Protein AF-A0A0Q4X980-F1 (afdb_monomer_lite)

Structure (mmCIF, N/CA/C/O backbone):
data_AF-A0A0Q4X980-F1
#
_entry.id   AF-A0A0Q4X980-F1
#
loop_
_atom_site.group_PDB
_atom_site.id
_atom_site.type_symbol
_atom_site.label_atom_id
_atom_site.label_alt_id
_atom_site.label_comp_id
_atom_site.label_asym_id
_atom_site.label_entity_id
_atom_site.label_seq_id
_atom_site.pdbx_PDB_ins_code
_atom_site.Cartn_x
_atom_site.Cartn_y
_atom_site.Cartn_z
_atom_site.occupancy
_atom_site.B_iso_or_equiv
_atom_site.auth_seq_id
_atom_site.auth_comp_id
_atom_site.auth_asym_id
_atom_site.auth_atom_id
_atom_site.pdbx_PDB_model_num
ATOM 1 N N . MET A 1 1 ? 38.613 -1.485 -14.475 1.00 44.12 1 MET A N 1
ATOM 2 C CA . MET A 1 1 ? 37.266 -1.850 -14.958 1.00 44.12 1 MET A CA 1
ATOM 3 C C . MET A 1 1 ? 36.401 -0.629 -14.709 1.00 44.12 1 MET A C 1
ATOM 5 O O . MET A 1 1 ? 36.601 -0.018 -13.671 1.00 44.12 1 MET A O 1
ATOM 9 N N . SER A 1 2 ? 35.593 -0.175 -15.670 1.00 60.06 2 SER A N 1
ATOM 10 C CA . SER A 1 2 ? 34.715 0.977 -15.414 1.00 60.06 2 SER A CA 1
ATOM 11 C C . SER A 1 2 ? 33.626 0.511 -14.445 1.00 60.06 2 SER A C 1
ATOM 13 O O . SER A 1 2 ? 32.898 -0.432 -14.749 1.00 60.06 2 SER A O 1
ATOM 15 N N . ASP A 1 3 ? 33.578 1.140 -13.271 1.00 73.31 3 ASP A N 1
ATOM 16 C CA . ASP A 1 3 ? 32.565 0.929 -12.227 1.00 73.31 3 ASP A CA 1
ATOM 17 C C . ASP A 1 3 ? 31.222 1.600 -12.586 1.00 73.31 3 ASP A C 1
ATOM 19 O O . ASP A 1 3 ? 30.376 1.839 -11.722 1.00 73.31 3 ASP A O 1
ATOM 23 N N . ASP A 1 4 ? 31.007 1.930 -13.863 1.00 85.25 4 ASP A N 1
ATOM 24 C CA . ASP A 1 4 ? 29.808 2.630 -14.293 1.00 85.25 4 ASP A CA 1
ATOM 25 C C . ASP A 1 4 ? 28.603 1.693 -14.367 1.00 85.25 4 ASP A C 1
ATOM 27 O O . ASP A 1 4 ? 28.628 0.580 -14.901 1.00 85.25 4 ASP A O 1
ATOM 31 N N . VAL A 1 5 ? 27.485 2.191 -13.850 1.00 88.19 5 VAL A N 1
ATOM 32 C CA . VAL A 1 5 ? 26.193 1.521 -13.942 1.00 88.19 5 VAL A CA 1
ATOM 33 C C . VAL A 1 5 ? 25.713 1.575 -15.392 1.00 88.19 5 VAL A C 1
ATOM 35 O O . VAL A 1 5 ? 25.508 2.657 -15.943 1.00 88.19 5 VAL A O 1
ATOM 38 N N . SER A 1 6 ? 25.467 0.409 -16.000 1.00 94.12 6 SER A N 1
ATOM 39 C CA . SER A 1 6 ? 24.919 0.346 -17.359 1.00 94.12 6 SER A CA 1
ATOM 40 C C . SER A 1 6 ? 23.566 1.073 -17.464 1.00 94.12 6 SER A C 1
ATOM 42 O O . SER A 1 6 ? 22.809 1.099 -16.487 1.00 94.12 6 SER A O 1
ATOM 44 N N . PRO A 1 7 ? 23.206 1.632 -18.636 1.00 91.44 7 PRO A N 1
ATOM 45 C CA . PRO A 1 7 ? 21.939 2.346 -18.814 1.00 91.44 7 PRO A CA 1
ATOM 46 C C . PRO A 1 7 ? 20.706 1.548 -18.361 1.00 91.44 7 PRO A C 1
ATOM 48 O O . PRO A 1 7 ? 19.890 2.067 -17.596 1.00 91.44 7 PRO A O 1
ATOM 51 N N . ASP A 1 8 ? 20.620 0.269 -18.732 1.00 89.75 8 ASP A N 1
ATOM 52 C CA . ASP A 1 8 ? 19.512 -0.615 -18.344 1.00 89.75 8 ASP A CA 1
ATOM 53 C C . ASP A 1 8 ? 19.450 -0.817 -16.825 1.00 89.75 8 ASP A C 1
ATOM 55 O O . ASP A 1 8 ? 18.384 -0.753 -16.204 1.00 89.75 8 ASP A O 1
ATOM 59 N N . ARG A 1 9 ? 20.613 -0.982 -16.180 1.00 95.31 9 ARG A N 1
ATOM 60 C CA . ARG A 1 9 ? 20.685 -1.125 -14.723 1.00 95.31 9 ARG A CA 1
ATOM 61 C C . ARG A 1 9 ? 20.338 0.181 -14.014 1.00 95.31 9 ARG A C 1
ATOM 63 O O . ARG A 1 9 ? 19.698 0.147 -12.962 1.00 95.31 9 ARG A O 1
ATOM 70 N N . ALA A 1 10 ? 20.684 1.325 -14.600 1.00 95.69 10 ALA A N 1
ATOM 71 C CA . ALA A 1 10 ? 20.342 2.637 -14.070 1.00 95.69 10 ALA A CA 1
ATOM 72 C C . ALA A 1 10 ? 18.824 2.884 -14.083 1.00 95.69 10 ALA A C 1
ATOM 74 O O . ALA A 1 10 ? 18.305 3.479 -13.138 1.00 95.69 10 ALA A O 1
ATOM 75 N N . VAL A 1 11 ? 18.091 2.404 -15.097 1.00 96.50 11 VAL A N 1
ATOM 76 C CA . VAL A 1 11 ? 16.616 2.467 -15.112 1.00 96.50 11 VAL A CA 1
ATOM 77 C C . VAL A 1 11 ? 16.035 1.705 -13.922 1.00 96.50 11 VAL A C 1
ATOM 79 O O . VAL A 1 11 ? 15.253 2.272 -13.156 1.00 96.50 11 VAL A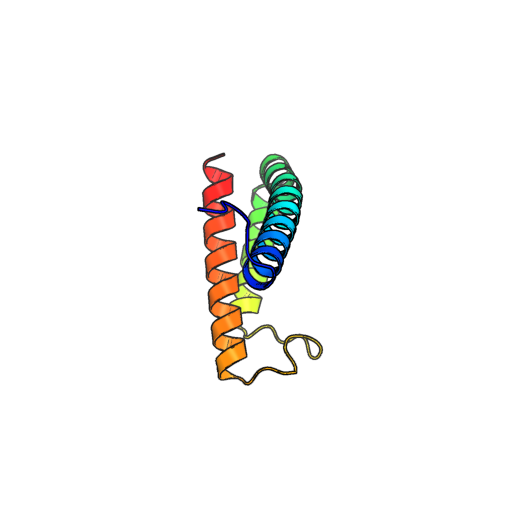 O 1
ATOM 82 N N . MET A 1 12 ? 16.482 0.466 -13.705 1.00 96.50 12 MET A N 1
ATOM 83 C CA . MET A 1 12 ? 16.000 -0.357 -12.592 1.00 96.50 12 MET A CA 1
ATOM 84 C C . MET A 1 12 ? 16.359 0.227 -11.224 1.00 96.50 12 MET A C 1
ATOM 86 O O . MET A 1 12 ? 15.533 0.214 -10.314 1.00 96.50 12 MET A O 1
ATOM 90 N N . ILE A 1 13 ? 17.566 0.775 -11.066 1.00 96.81 13 ILE A N 1
ATOM 91 C CA . ILE A 1 13 ? 17.980 1.435 -9.819 1.00 96.81 13 ILE A CA 1
ATOM 92 C C . ILE A 1 13 ? 17.114 2.663 -9.545 1.00 96.81 13 ILE A C 1
ATOM 94 O O . ILE A 1 13 ? 16.640 2.837 -8.426 1.00 96.81 13 ILE A O 1
ATOM 98 N N . ARG A 1 14 ? 16.849 3.494 -10.557 1.00 97.31 14 ARG A N 1
ATOM 99 C CA . ARG A 1 14 ? 15.987 4.672 -10.395 1.00 97.31 14 ARG A CA 1
ATOM 100 C C . ARG A 1 14 ? 14.550 4.285 -10.060 1.00 97.31 14 ARG A C 1
ATOM 102 O O . ARG A 1 14 ? 13.922 4.973 -9.263 1.00 97.31 14 ARG A O 1
ATOM 109 N N . LEU A 1 15 ? 14.026 3.205 -10.642 1.00 97.38 15 LEU A N 1
ATOM 110 C CA . LEU A 1 15 ? 12.706 2.687 -10.281 1.00 97.38 15 LEU A CA 1
ATOM 111 C C . LEU A 1 15 ? 12.675 2.238 -8.815 1.00 97.38 15 LEU A C 1
ATOM 113 O O . LEU A 1 15 ? 11.809 2.686 -8.071 1.00 97.38 15 LEU A O 1
ATOM 117 N N . ARG A 1 16 ? 13.661 1.448 -8.375 1.00 97.38 16 ARG A N 1
ATOM 118 C CA . ARG A 1 16 ? 13.788 1.028 -6.968 1.00 97.38 16 ARG A CA 1
ATOM 119 C C . ARG A 1 16 ? 13.906 2.211 -6.015 1.00 97.38 16 ARG A C 1
ATOM 121 O O . ARG A 1 16 ? 13.248 2.221 -4.987 1.00 97.38 16 ARG A O 1
ATOM 128 N N . ALA A 1 17 ? 14.694 3.223 -6.369 1.00 97.88 17 ALA A N 1
ATOM 129 C CA . ALA A 1 17 ? 14.827 4.428 -5.557 1.00 97.88 17 ALA A CA 1
ATOM 130 C C . ALA A 1 17 ? 13.487 5.166 -5.411 1.00 97.88 17 ALA A C 1
ATOM 132 O O . ALA A 1 17 ? 13.149 5.614 -4.321 1.00 97.88 17 ALA A O 1
ATOM 133 N N . ARG A 1 18 ? 12.696 5.259 -6.488 1.00 98.38 18 ARG A N 1
ATOM 134 C CA . ARG A 1 18 ? 11.357 5.868 -6.439 1.00 98.38 18 ARG A CA 1
ATOM 135 C C . ARG A 1 18 ? 10.391 5.058 -5.578 1.00 98.38 18 ARG A C 1
ATOM 137 O O . ARG A 1 18 ? 9.671 5.661 -4.792 1.00 98.38 18 ARG A O 1
ATOM 144 N N . LEU A 1 19 ? 10.407 3.730 -5.699 1.00 96.38 19 LEU A N 1
ATOM 145 C CA . LEU A 1 19 ? 9.606 2.843 -4.850 1.00 96.38 19 LEU A CA 1
ATOM 146 C C . LEU A 1 19 ? 9.976 3.024 -3.377 1.00 96.38 19 LEU A C 1
ATOM 148 O O . LEU A 1 19 ? 9.105 3.346 -2.581 1.00 96.38 19 LEU A O 1
ATOM 152 N N . ALA A 1 20 ? 11.269 2.982 -3.047 1.00 96.50 20 ALA A N 1
ATOM 153 C CA . ALA A 1 20 ? 11.746 3.178 -1.682 1.00 96.50 20 ALA A CA 1
ATOM 154 C C . ALA A 1 20 ? 11.324 4.538 -1.095 1.00 96.50 20 ALA A C 1
ATOM 156 O O . ALA A 1 20 ? 10.970 4.625 0.077 1.00 96.50 20 ALA A O 1
ATOM 157 N N . VAL A 1 21 ? 11.330 5.614 -1.891 1.00 97.88 21 VAL A N 1
ATOM 158 C CA . VAL A 1 21 ? 10.847 6.930 -1.435 1.00 97.88 21 VAL A CA 1
ATOM 159 C C . VAL A 1 21 ? 9.354 6.891 -1.107 1.00 97.88 21 VAL A C 1
ATOM 161 O O . VAL A 1 21 ? 8.951 7.387 -0.055 1.00 97.88 21 VAL A O 1
ATOM 164 N N . VAL A 1 22 ? 8.538 6.302 -1.984 1.00 97.12 22 VAL A N 1
ATOM 165 C CA . VAL A 1 22 ? 7.088 6.182 -1.766 1.00 97.12 22 VAL A CA 1
ATOM 166 C C . VAL A 1 22 ? 6.793 5.303 -0.552 1.00 97.12 22 VAL A C 1
ATOM 168 O O . VAL A 1 22 ? 5.996 5.699 0.293 1.00 97.12 22 VAL A O 1
ATOM 171 N N . GLU A 1 23 ? 7.481 4.169 -0.417 1.00 95.12 23 GLU A N 1
ATOM 172 C CA . GLU A 1 23 ? 7.373 3.267 0.733 1.00 95.12 23 GLU A CA 1
ATOM 173 C C . GLU A 1 23 ? 7.697 3.988 2.044 1.00 95.12 23 GLU A C 1
ATOM 175 O O . GLU A 1 23 ? 6.929 3.908 2.998 1.00 95.12 23 GLU A O 1
ATOM 180 N N . ARG A 1 24 ? 8.789 4.764 2.096 1.00 95.19 24 ARG A N 1
ATOM 181 C CA . ARG A 1 24 ? 9.166 5.512 3.307 1.00 95.19 24 ARG A CA 1
ATOM 182 C C . ARG A 1 24 ? 8.174 6.619 3.652 1.00 95.19 24 ARG A C 1
ATOM 184 O O . ARG A 1 24 ? 7.886 6.819 4.830 1.00 95.19 24 ARG A O 1
ATOM 191 N N . ALA A 1 25 ? 7.642 7.321 2.653 1.00 96.62 25 ALA A N 1
ATOM 192 C CA . ALA A 1 25 ? 6.621 8.342 2.873 1.00 96.62 25 ALA A CA 1
ATOM 193 C C . ALA A 1 25 ? 5.305 7.731 3.384 1.00 96.62 25 ALA A C 1
ATOM 195 O O . ALA A 1 25 ? 4.718 8.246 4.336 1.00 96.62 25 ALA A O 1
ATOM 196 N N . ALA A 1 26 ? 4.869 6.615 2.789 1.00 94.88 26 ALA A N 1
ATOM 197 C CA . ALA A 1 26 ? 3.688 5.878 3.229 1.00 94.88 26 ALA A CA 1
ATOM 198 C C . ALA A 1 26 ? 3.871 5.323 4.650 1.00 94.88 26 ALA A C 1
ATOM 200 O O . ALA A 1 26 ? 2.984 5.492 5.486 1.00 94.88 26 ALA A O 1
ATOM 201 N N . TRP A 1 27 ? 5.044 4.751 4.946 1.00 95.19 27 TRP A N 1
ATOM 202 C CA . TRP A 1 27 ? 5.395 4.247 6.272 1.00 95.19 27 TRP A CA 1
ATOM 203 C C . TRP A 1 27 ? 5.293 5.321 7.352 1.00 95.19 27 TRP A C 1
ATOM 205 O O . TRP A 1 27 ? 4.690 5.085 8.391 1.00 95.19 27 TRP A O 1
ATOM 215 N N . PHE A 1 28 ? 5.832 6.517 7.101 1.00 94.38 28 PHE A N 1
ATOM 216 C CA . PHE A 1 28 ? 5.756 7.614 8.066 1.00 94.38 28 PHE A CA 1
ATOM 217 C C . PHE A 1 28 ? 4.304 7.960 8.431 1.00 94.38 28 PHE A C 1
ATOM 219 O O . PHE A 1 28 ? 3.979 8.122 9.606 1.00 94.38 28 PHE A O 1
ATOM 226 N N . GLY A 1 29 ? 3.421 8.033 7.430 1.00 95.12 29 GLY A N 1
ATOM 227 C CA . GLY A 1 29 ? 1.996 8.270 7.662 1.00 95.12 29 GLY A CA 1
ATOM 228 C C . GLY A 1 29 ? 1.317 7.117 8.403 1.00 95.12 29 GLY A C 1
ATOM 229 O O . GLY A 1 29 ? 0.528 7.357 9.315 1.00 95.12 29 GLY A O 1
ATOM 230 N N . PHE A 1 30 ? 1.643 5.875 8.042 1.00 96.25 30 PHE A N 1
ATOM 231 C CA . PHE A 1 30 ? 1.072 4.683 8.663 1.00 96.25 30 PHE A CA 1
ATOM 232 C C . PHE A 1 30 ? 1.488 4.524 10.129 1.00 96.25 30 PHE A C 1
ATOM 234 O O . PHE A 1 30 ? 0.627 4.357 10.987 1.00 96.25 30 PHE A O 1
ATOM 241 N N . ALA A 1 31 ? 2.780 4.652 10.437 1.00 95.25 31 ALA A N 1
ATOM 242 C CA . ALA A 1 31 ? 3.291 4.569 11.802 1.00 95.25 31 ALA A CA 1
ATOM 243 C C . ALA A 1 31 ? 2.666 5.646 12.707 1.00 95.25 31 ALA A C 1
ATOM 245 O O . ALA A 1 31 ? 2.267 5.374 13.838 1.00 95.25 31 ALA A O 1
ATOM 246 N N . GLU A 1 32 ? 2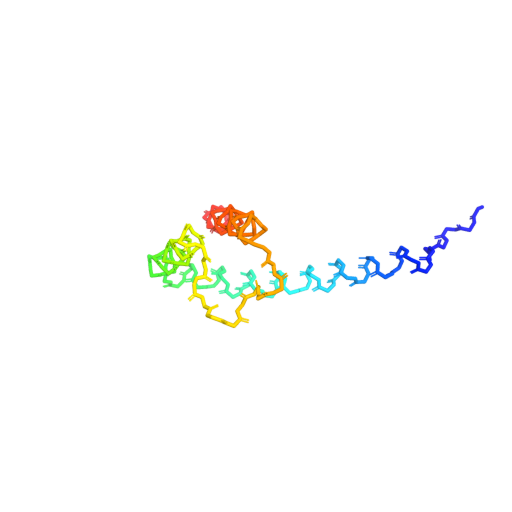.499 6.869 12.193 1.00 96.25 32 GLU A N 1
ATOM 247 C CA . GLU A 1 32 ? 1.806 7.935 12.919 1.00 96.25 32 GLU A CA 1
ATOM 248 C C . GLU A 1 32 ? 0.319 7.615 13.157 1.00 96.25 32 GLU A C 1
ATOM 250 O O . GLU A 1 32 ? -0.208 7.914 14.232 1.00 96.25 32 GLU A O 1
ATOM 255 N N . ALA A 1 33 ? -0.362 6.998 12.186 1.00 96.81 33 ALA A N 1
ATOM 256 C CA . ALA A 1 33 ? -1.747 6.553 12.340 1.00 96.81 33 ALA A CA 1
ATOM 257 C C . ALA A 1 33 ? -1.868 5.452 13.405 1.00 96.81 33 ALA A C 1
ATOM 259 O O . ALA A 1 33 ? -2.665 5.603 14.331 1.00 96.81 33 ALA A O 1
ATOM 260 N N . MET A 1 34 ? -1.008 4.429 13.344 1.00 96.00 34 MET A N 1
ATOM 261 C CA . MET A 1 34 ? -0.924 3.349 14.335 1.00 96.00 34 MET A CA 1
ATOM 262 C C . MET A 1 34 ? -0.673 3.881 15.749 1.00 96.00 34 MET A C 1
ATOM 264 O O . MET A 1 34 ? -1.286 3.424 16.708 1.00 96.00 34 MET A O 1
ATOM 268 N N . ARG A 1 35 ? 0.163 4.913 15.896 1.00 95.00 35 ARG A N 1
ATOM 269 C CA . ARG A 1 35 ? 0.438 5.540 17.196 1.00 95.00 35 ARG A CA 1
ATOM 270 C C . ARG A 1 35 ? -0.752 6.329 17.756 1.00 95.00 35 ARG A C 1
ATOM 272 O O . ARG A 1 35 ? -0.879 6.466 18.971 1.00 95.00 35 ARG A O 1
ATOM 279 N N . ARG A 1 36 ? -1.584 6.923 16.894 1.00 97.06 36 ARG A N 1
ATOM 280 C CA . ARG A 1 36 ? -2.722 7.765 17.311 1.00 97.06 36 ARG A CA 1
ATOM 281 C C . ARG A 1 36 ? -4.019 6.986 17.504 1.00 97.06 36 ARG A C 1
ATOM 283 O O . ARG A 1 36 ? -4.779 7.331 18.400 1.00 97.06 36 ARG A O 1
ATOM 290 N N . GLN A 1 37 ? -4.287 6.034 16.618 1.00 97.25 37 GLN A N 1
ATOM 291 C CA . GLN A 1 37 ? -5.551 5.304 16.479 1.00 97.25 37 GLN A CA 1
ATOM 292 C C . GLN A 1 37 ? -5.246 3.853 16.057 1.00 97.25 37 GLN A C 1
ATOM 294 O O . GLN A 1 37 ? -5.493 3.485 14.904 1.00 97.25 37 GLN A O 1
ATOM 299 N N . PRO A 1 38 ? -4.615 3.047 16.931 1.00 95.81 38 PRO A N 1
ATOM 300 C CA . PRO A 1 38 ? -4.146 1.709 16.574 1.00 95.81 38 PRO A CA 1
ATOM 301 C C . PRO A 1 38 ? -5.295 0.788 16.156 1.00 95.81 38 PRO A C 1
ATOM 303 O O . PRO A 1 38 ? -5.235 0.181 15.092 1.00 95.81 38 PRO A O 1
ATOM 306 N N . GLU A 1 39 ? -6.372 0.732 16.943 1.00 96.69 39 GLU A N 1
ATOM 307 C CA . GLU A 1 39 ? -7.494 -0.179 16.697 1.00 96.69 39 GLU A CA 1
ATOM 308 C C . GLU A 1 39 ? -8.220 0.149 15.386 1.00 96.69 39 GLU A C 1
ATOM 310 O O . GLU A 1 39 ? -8.488 -0.745 14.581 1.00 96.69 39 GLU A O 1
ATOM 315 N N . GLU A 1 40 ? -8.490 1.430 15.120 1.00 97.56 40 GLU A N 1
ATOM 316 C CA . GLU A 1 40 ? -9.135 1.856 13.878 1.00 97.56 40 GLU A CA 1
ATOM 317 C C . GLU A 1 40 ? -8.235 1.633 12.661 1.00 97.56 40 GLU A C 1
ATOM 319 O O . GLU A 1 40 ? -8.720 1.252 11.593 1.00 97.56 40 GLU A O 1
ATOM 324 N N . THR A 1 41 ? -6.926 1.846 12.814 1.00 97.12 41 THR A N 1
ATOM 325 C CA . THR A 1 41 ? -5.959 1.622 11.735 1.00 97.12 41 THR A CA 1
ATOM 326 C C . THR A 1 41 ? -5.847 0.131 11.413 1.00 97.12 41 THR A C 1
ATOM 328 O O . THR A 1 41 ? -5.925 -0.243 10.242 1.00 97.12 41 THR A O 1
ATOM 331 N N . GLU A 1 42 ? -5.757 -0.741 12.421 1.00 96.69 42 GLU A N 1
ATOM 332 C CA . GLU A 1 42 ? -5.754 -2.197 12.232 1.00 96.69 42 GLU A CA 1
ATOM 333 C C . GLU A 1 42 ? -7.058 -2.692 11.596 1.00 96.69 42 GLU A C 1
ATOM 335 O O . GLU A 1 42 ? -7.023 -3.479 10.646 1.00 96.69 42 GLU A O 1
ATOM 340 N N . ALA A 1 43 ? -8.210 -2.188 12.050 1.00 96.94 43 ALA A N 1
ATOM 341 C CA . ALA A 1 43 ? -9.506 -2.524 11.465 1.00 96.94 43 ALA A CA 1
ATOM 342 C C . ALA A 1 43 ? -9.602 -2.090 9.993 1.00 96.94 43 ALA A C 1
ATOM 344 O O . ALA A 1 43 ? -10.120 -2.835 9.155 1.00 96.94 43 ALA A O 1
ATOM 345 N N . TYR A 1 44 ? -9.069 -0.912 9.657 1.00 95.50 44 TYR A N 1
ATOM 346 C CA . TYR A 1 44 ? -9.002 -0.438 8.278 1.00 95.50 44 TYR A CA 1
ATOM 347 C C . TYR A 1 44 ? -8.135 -1.358 7.408 1.00 95.50 44 TYR A C 1
ATOM 349 O O . TYR A 1 44 ? -8.576 -1.783 6.339 1.00 95.50 44 TYR A O 1
ATOM 357 N N . ILE A 1 45 ? -6.936 -1.727 7.873 1.00 95.25 45 ILE A N 1
ATOM 358 C CA . ILE A 1 45 ? -6.062 -2.648 7.134 1.00 95.25 45 ILE A CA 1
ATOM 359 C C . ILE A 1 45 ? -6.721 -4.021 6.974 1.00 95.25 45 ILE A C 1
ATOM 361 O O . ILE A 1 45 ? -6.709 -4.569 5.875 1.00 95.25 45 ILE A O 1
ATOM 365 N N . ALA A 1 46 ? -7.365 -4.559 8.011 1.00 95.06 46 ALA A N 1
ATOM 366 C CA . ALA A 1 46 ? -8.099 -5.819 7.917 1.00 95.06 46 ALA A CA 1
ATOM 367 C C . ALA A 1 46 ? -9.220 -5.768 6.859 1.00 95.06 46 ALA A C 1
ATOM 369 O O . ALA A 1 46 ? -9.418 -6.731 6.113 1.00 95.06 46 ALA A O 1
ATOM 370 N N . ALA A 1 47 ? -9.922 -4.637 6.739 1.00 93.00 47 ALA A N 1
ATOM 371 C CA . ALA A 1 47 ? -10.928 -4.441 5.698 1.00 93.00 47 ALA A CA 1
ATOM 372 C C . ALA A 1 47 ? -10.311 -4.390 4.288 1.00 93.00 47 ALA A C 1
ATOM 374 O O . ALA A 1 47 ? -10.879 -4.962 3.355 1.00 93.00 47 ALA A O 1
ATOM 375 N N . GLU A 1 48 ? -9.150 -3.752 4.112 1.00 92.19 48 GLU A N 1
ATOM 376 C CA . GLU A 1 48 ? -8.421 -3.768 2.835 1.00 92.19 48 GLU A CA 1
ATOM 377 C C . GLU A 1 48 ? -7.939 -5.177 2.475 1.00 92.19 48 GLU A C 1
ATOM 379 O O . GLU A 1 48 ? -8.144 -5.639 1.352 1.00 92.19 48 GLU A O 1
ATOM 384 N N . ARG A 1 49 ? -7.396 -5.912 3.444 1.00 92.44 49 ARG A N 1
ATOM 385 C CA . ARG A 1 49 ? -7.003 -7.320 3.298 1.00 92.44 49 ARG A CA 1
ATOM 386 C C . ARG A 1 49 ? -8.166 -8.212 2.853 1.00 92.44 49 ARG A C 1
ATOM 388 O O . ARG A 1 49 ? -8.035 -8.998 1.916 1.00 92.44 49 ARG A O 1
ATOM 395 N N . ALA A 1 50 ? -9.358 -8.018 3.417 1.00 91.06 50 ALA A N 1
ATOM 396 C CA . ALA A 1 50 ? -10.558 -8.729 2.970 1.00 91.06 50 ALA A CA 1
ATOM 397 C C . ALA A 1 50 ? -10.926 -8.419 1.503 1.00 91.06 50 ALA A C 1
ATOM 399 O O . ALA A 1 50 ? -11.360 -9.312 0.771 1.00 91.06 50 ALA A O 1
ATOM 400 N N . LYS A 1 51 ? -10.713 -7.180 1.035 1.00 86.62 51 LYS A N 1
ATOM 401 C CA . LYS A 1 51 ? -10.894 -6.820 -0.385 1.00 86.62 51 LYS A CA 1
ATOM 402 C C . LYS A 1 51 ? -9.860 -7.504 -1.281 1.00 86.62 51 LYS A C 1
ATOM 404 O O . LYS A 1 51 ? -10.212 -7.882 -2.399 1.00 86.62 51 LYS A O 1
ATOM 409 N N . CYS A 1 52 ? -8.636 -7.703 -0.786 1.00 85.88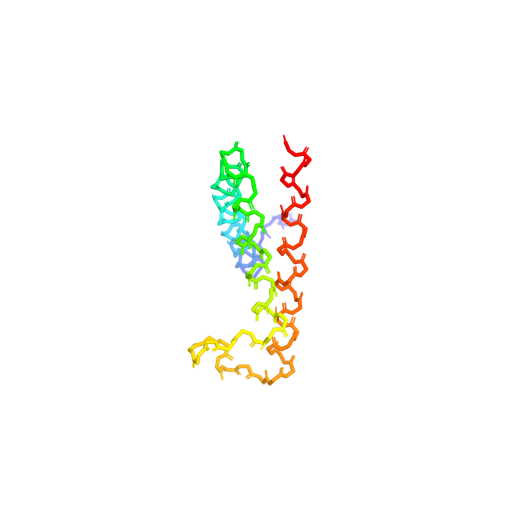 52 CYS A N 1
ATOM 410 C CA . CYS A 1 52 ? -7.599 -8.473 -1.475 1.00 85.88 52 CYS A CA 1
ATOM 411 C C . CYS A 1 52 ? -8.058 -9.908 -1.728 1.00 85.88 52 CYS A C 1
ATOM 413 O O . CYS A 1 52 ? -8.059 -10.370 -2.869 1.00 85.88 52 CYS A O 1
ATOM 415 N N . ALA A 1 53 ? -8.532 -10.575 -0.673 1.00 79.00 53 ALA A N 1
ATOM 416 C CA . ALA A 1 53 ? -9.040 -11.942 -0.741 1.00 79.00 53 ALA A CA 1
ATOM 417 C C . ALA A 1 53 ? -10.278 -12.073 -1.647 1.00 79.00 53 ALA A C 1
ATOM 419 O O . ALA A 1 53 ? -10.455 -13.085 -2.320 1.00 79.00 53 ALA A O 1
ATOM 420 N N . ALA A 1 54 ? -11.113 -11.032 -1.712 1.00 80.19 54 ALA A N 1
ATOM 421 C CA . ALA A 1 54 ? -12.266 -10.970 -2.610 1.00 80.19 54 ALA A CA 1
ATOM 422 C C . ALA A 1 54 ? -11.902 -10.668 -4.081 1.00 80.19 54 ALA A C 1
ATOM 424 O O . ALA A 1 54 ? -12.798 -10.516 -4.912 1.00 80.19 54 ALA A O 1
ATOM 425 N N . GLY A 1 55 ? -10.611 -10.559 -4.417 1.00 70.62 55 GLY A N 1
ATOM 426 C CA . GLY A 1 55 ? -10.139 -10.333 -5.784 1.00 70.62 55 GLY A CA 1
ATOM 427 C C . GLY A 1 55 ? -10.191 -8.875 -6.244 1.00 70.62 55 GLY A C 1
ATOM 428 O O . GLY A 1 55 ? -10.239 -8.634 -7.448 1.00 70.62 55 GLY A O 1
ATOM 429 N N . PHE A 1 56 ? -10.193 -7.907 -5.314 1.00 65.19 56 PHE A N 1
ATOM 430 C CA . PHE A 1 56 ? -10.164 -6.464 -5.598 1.00 65.19 56 PHE A CA 1
ATOM 431 C C . PHE A 1 56 ? -11.178 -6.042 -6.682 1.00 65.19 56 PHE A C 1
ATOM 433 O O . PHE A 1 56 ? -10.824 -5.586 -7.767 1.00 65.19 56 PHE A O 1
ATOM 440 N N . ALA A 1 57 ? -12.474 -6.171 -6.390 1.00 53.28 57 ALA A N 1
ATOM 441 C CA . ALA A 1 57 ? -13.563 -5.942 -7.349 1.00 53.28 57 ALA A CA 1
ATOM 442 C C . ALA A 1 57 ? -13.870 -4.451 -7.637 1.00 53.28 57 ALA A C 1
ATOM 444 O O . ALA A 1 57 ? -15.025 -4.023 -7.674 1.00 53.28 57 ALA A O 1
ATOM 445 N N . GLY A 1 58 ? -12.844 -3.626 -7.848 1.00 61.66 58 GLY A N 1
ATOM 446 C CA . GLY A 1 58 ? -13.013 -2.303 -8.439 1.00 61.66 58 GLY A CA 1
ATOM 447 C C . GLY A 1 58 ? -13.007 -2.436 -9.961 1.00 61.66 58 GLY A C 1
ATOM 448 O O . GLY A 1 58 ? -11.974 -2.808 -10.513 1.00 61.66 58 GLY A O 1
ATOM 449 N N . PRO A 1 59 ? -14.073 -2.063 -10.696 1.00 59.69 59 PRO A N 1
ATOM 450 C CA . PRO A 1 59 ? -14.160 -2.320 -12.130 1.00 59.69 59 PRO A CA 1
ATOM 451 C C . PRO A 1 59 ? -13.101 -1.588 -12.950 1.00 59.69 59 PRO A C 1
ATOM 453 O O . PRO A 1 59 ? -13.114 -1.773 -14.153 1.00 59.69 59 PRO A O 1
ATOM 456 N N . LYS A 1 60 ? -12.251 -0.725 -12.372 1.00 68.44 60 LYS A N 1
ATOM 457 C CA . LYS A 1 60 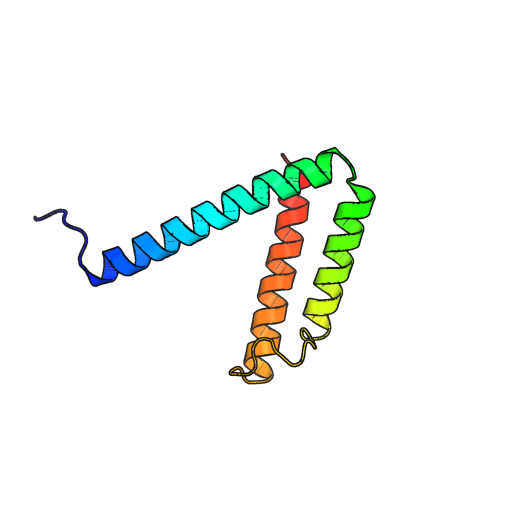? -11.214 0.087 -13.040 1.00 68.44 60 LYS A CA 1
ATOM 458 C C . LYS A 1 60 ? -9.781 -0.403 -12.823 1.00 68.44 60 LYS A C 1
ATOM 460 O O . LYS A 1 60 ? -8.891 0.088 -13.507 1.00 68.44 60 LYS A O 1
ATOM 465 N N . TR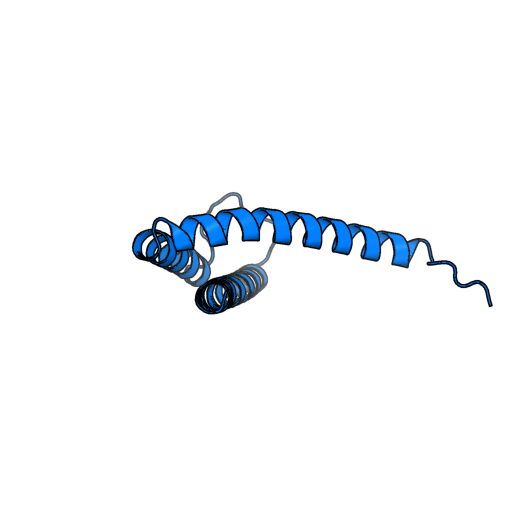P A 1 61 ? -9.553 -1.317 -11.891 1.00 69.31 61 TRP A N 1
ATOM 466 C CA . TRP A 1 61 ? -8.211 -1.686 -11.457 1.00 69.31 61 TRP A CA 1
ATOM 467 C C . TRP A 1 61 ? -7.787 -3.024 -12.064 1.00 69.31 61 TRP A C 1
ATOM 469 O O . TRP A 1 61 ? -8.631 -3.902 -12.223 1.00 69.31 61 TRP A O 1
ATOM 479 N N . ALA A 1 62 ? -6.510 -3.151 -12.445 1.00 77.19 62 ALA A N 1
ATOM 480 C CA . ALA A 1 62 ? -5.943 -4.370 -13.037 1.00 77.19 62 ALA A CA 1
ATOM 481 C C . ALA A 1 62 ? -6.801 -4.976 -14.174 1.00 77.19 62 ALA A C 1
ATOM 483 O O . ALA A 1 62 ? -6.995 -6.192 -14.261 1.00 77.19 62 ALA A O 1
ATOM 484 N N . ARG A 1 63 ? -7.381 -4.112 -15.023 1.00 82.56 63 ARG A N 1
ATOM 485 C CA . ARG A 1 63 ? -8.266 -4.519 -16.135 1.00 82.56 63 ARG A CA 1
ATOM 486 C C . ARG A 1 63 ? -7.535 -5.305 -17.215 1.00 82.56 63 ARG A C 1
ATOM 488 O O . ARG A 1 63 ? -8.158 -6.063 -17.945 1.00 82.56 63 ARG A O 1
ATOM 495 N N . ASP A 1 64 ? -6.246 -5.043 -17.339 1.00 88.69 64 ASP A N 1
ATOM 496 C CA . ASP A 1 64 ? -5.315 -5.661 -18.269 1.00 88.69 64 ASP A CA 1
ATOM 497 C C . ASP A 1 64 ? -4.873 -7.062 -17.829 1.00 88.69 64 ASP A C 1
ATOM 499 O O . ASP A 1 64 ? -4.369 -7.816 -18.654 1.00 88.69 64 ASP A O 1
ATOM 503 N N . LEU A 1 65 ? -5.102 -7.426 -16.565 1.00 88.50 65 LEU A N 1
ATOM 504 C CA . LEU A 1 65 ? -4.724 -8.724 -16.019 1.00 88.50 65 LEU A CA 1
ATOM 505 C C . LEU A 1 65 ? -5.792 -9.796 -16.285 1.00 88.50 65 LEU A C 1
ATOM 507 O O . LEU A 1 65 ? -6.992 -9.519 -16.378 1.00 88.50 65 LEU A O 1
ATOM 511 N N . SER A 1 66 ? -5.364 -11.049 -16.352 1.00 88.94 66 SER A N 1
ATOM 512 C CA . SER A 1 66 ? -6.231 -12.223 -16.250 1.00 88.94 66 SER A CA 1
ATOM 513 C C . SER A 1 66 ? -6.737 -12.430 -14.816 1.00 88.94 66 SER A C 1
ATOM 515 O O . SER A 1 66 ? -6.253 -11.817 -13.862 1.00 88.94 66 SER A O 1
ATOM 517 N N . ASP A 1 67 ? -7.707 -13.329 -14.638 1.00 85.81 67 ASP A N 1
ATOM 518 C CA . ASP A 1 67 ? -8.200 -13.691 -13.301 1.00 85.81 67 ASP A CA 1
ATOM 519 C C . ASP A 1 67 ? -7.101 -14.306 -12.424 1.00 85.81 67 ASP A C 1
ATOM 521 O O . ASP A 1 67 ? -7.027 -14.011 -11.232 1.00 85.81 67 ASP A O 1
ATOM 525 N N . ALA A 1 68 ? -6.210 -15.108 -13.016 1.00 88.69 68 ALA A N 1
ATOM 526 C CA . ALA A 1 68 ? -5.099 -15.727 -12.297 1.00 88.69 68 ALA A CA 1
ATOM 527 C C . ALA A 1 68 ? -4.071 -14.684 -11.828 1.00 88.69 68 ALA A C 1
ATOM 529 O O . ALA A 1 68 ? -3.620 -14.724 -10.685 1.00 88.69 68 ALA A O 1
ATOM 530 N N . GLU A 1 69 ? -3.741 -13.713 -12.682 1.00 89.94 69 GLU A N 1
ATOM 531 C CA . GLU A 1 69 ? -2.832 -12.612 -12.340 1.00 89.94 69 GLU A CA 1
ATOM 532 C C . GLU A 1 69 ? -3.442 -11.674 -11.293 1.00 89.94 69 GLU A C 1
ATOM 534 O O . GLU A 1 69 ? -2.739 -11.253 -10.377 1.00 89.94 69 GLU A O 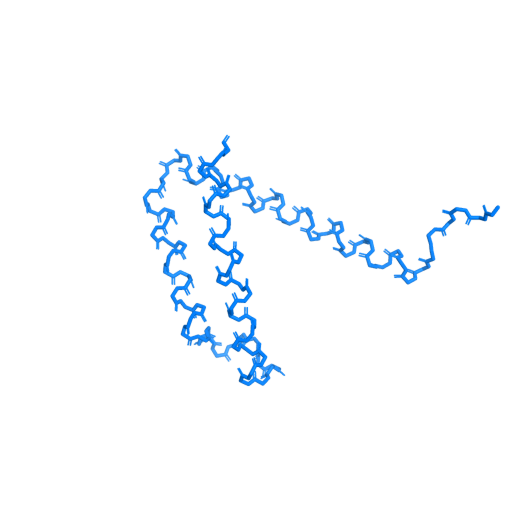1
ATOM 539 N N . ARG A 1 70 ? -4.752 -11.393 -11.360 1.00 87.69 70 ARG A N 1
ATOM 540 C CA . ARG A 1 70 ? -5.454 -10.645 -10.302 1.00 87.69 70 ARG A CA 1
ATOM 541 C C . ARG A 1 70 ? -5.439 -11.381 -8.968 1.00 87.69 70 ARG A C 1
ATOM 543 O O . ARG A 1 70 ? -5.237 -10.741 -7.940 1.00 87.69 70 ARG A O 1
ATOM 550 N N . ALA A 1 71 ? -5.636 -12.698 -8.977 1.00 86.38 71 ALA A N 1
ATOM 551 C CA . ALA A 1 71 ? -5.570 -13.507 -7.765 1.00 86.38 71 ALA A CA 1
ATOM 552 C C . ALA A 1 71 ? -4.159 -13.490 -7.154 1.00 86.38 71 ALA A C 1
ATOM 554 O O . ALA A 1 71 ? -4.021 -13.272 -5.952 1.00 86.38 71 ALA A O 1
ATOM 555 N N . MET A 1 72 ? -3.116 -13.645 -7.980 1.00 90.75 72 MET A N 1
ATOM 556 C CA . MET A 1 72 ? -1.724 -13.527 -7.536 1.00 90.75 72 MET A CA 1
ATOM 557 C C . MET A 1 72 ? -1.440 -12.137 -6.957 1.00 90.75 72 MET A C 1
ATOM 559 O O . MET A 1 72 ? -0.927 -12.026 -5.849 1.00 90.75 72 MET A O 1
ATOM 563 N N . LEU A 1 73 ? -1.825 -11.076 -7.669 1.00 89.12 73 LEU A N 1
ATOM 564 C CA . LEU A 1 73 ? -1.648 -9.700 -7.215 1.00 89.12 73 LEU A CA 1
ATOM 565 C C . LEU A 1 73 ? -2.372 -9.437 -5.886 1.00 89.12 73 LEU A C 1
ATOM 567 O O . LEU A 1 73 ? -1.805 -8.814 -4.994 1.00 89.12 73 LEU A O 1
ATOM 571 N N . GLY A 1 74 ? -3.600 -9.937 -5.729 1.00 89.25 74 GLY A N 1
ATOM 572 C CA . GLY A 1 74 ? -4.345 -9.845 -4.475 1.00 89.25 74 GLY A CA 1
ATOM 573 C C . GLY A 1 74 ? -3.631 -10.540 -3.314 1.00 89.25 74 GLY A C 1
ATOM 574 O O . GLY A 1 74 ? -3.540 -9.964 -2.234 1.00 89.25 74 GLY A O 1
ATOM 575 N N . ALA A 1 75 ? -3.078 -11.735 -3.541 1.00 91.19 75 ALA A N 1
ATOM 576 C CA . ALA A 1 75 ? -2.332 -12.472 -2.522 1.00 91.19 75 ALA A CA 1
ATOM 577 C C . ALA A 1 75 ? -1.043 -11.748 -2.091 1.00 91.19 75 ALA A C 1
ATOM 579 O O . ALA A 1 75 ? -0.765 -11.657 -0.898 1.00 91.19 75 ALA A O 1
ATOM 580 N N . GLU A 1 76 ? -0.291 -11.187 -3.042 1.00 93.69 76 GLU A N 1
ATOM 581 C CA . GLU A 1 76 ? 0.924 -10.408 -2.754 1.00 93.69 76 GLU A CA 1
ATOM 582 C C . GLU A 1 76 ? 0.607 -9.143 -1.940 1.00 93.69 76 GLU A C 1
ATOM 584 O O . GLU A 1 76 ? 1.299 -8.826 -0.971 1.00 93.69 76 GLU A O 1
ATOM 589 N N . VAL A 1 77 ? -0.474 -8.434 -2.288 1.00 91.56 77 VAL A N 1
ATOM 590 C CA . VAL A 1 77 ? -0.907 -7.246 -1.536 1.00 91.56 77 VAL A CA 1
ATOM 591 C C . VAL A 1 77 ? -1.380 -7.625 -0.130 1.00 91.56 77 VAL A C 1
ATOM 593 O O . VAL A 1 77 ? -1.020 -6.938 0.823 1.00 91.56 77 VAL A O 1
ATOM 596 N N . ASP A 1 78 ? -2.133 -8.719 0.029 1.00 93.62 78 ASP A N 1
ATOM 597 C CA . ASP A 1 78 ? -2.566 -9.191 1.351 1.00 93.62 78 ASP A CA 1
ATOM 598 C C . ASP A 1 78 ? -1.377 -9.528 2.258 1.00 93.62 78 ASP A C 1
ATOM 600 O O . ASP A 1 78 ? -1.325 -9.074 3.404 1.00 93.62 78 ASP A O 1
ATOM 604 N N . ALA A 1 79 ? -0.403 -10.277 1.734 1.00 94.81 79 ALA A N 1
ATOM 605 C CA . ALA A 1 79 ? 0.806 -10.637 2.465 1.00 94.81 79 ALA A CA 1
ATOM 606 C C . ALA A 1 79 ? 1.606 -9.390 2.879 1.00 94.81 79 ALA A C 1
ATOM 608 O O . ALA A 1 79 ? 2.037 -9.286 4.029 1.00 94.81 79 ALA A O 1
ATOM 609 N N . GLY A 1 80 ? 1.744 -8.413 1.977 1.00 94.06 80 GLY A N 1
ATOM 610 C CA . GLY A 1 80 ? 2.403 -7.141 2.275 1.00 94.06 80 GLY A CA 1
ATOM 611 C C . GLY A 1 80 ? 1.689 -6.331 3.360 1.00 94.06 80 GLY A C 1
ATOM 612 O O . GLY A 1 80 ? 2.340 -5.811 4.263 1.00 94.06 80 GLY A O 1
ATOM 613 N N . LEU A 1 81 ? 0.355 -6.254 3.319 1.00 94.44 81 LEU A N 1
ATOM 614 C CA . LEU A 1 81 ? -0.439 -5.566 4.344 1.00 94.44 81 LEU A CA 1
ATOM 615 C C . LEU A 1 81 ? -0.361 -6.267 5.704 1.00 94.44 81 LEU A C 1
ATOM 617 O O . LEU A 1 81 ? -0.344 -5.592 6.730 1.00 94.44 81 LEU A O 1
ATOM 621 N N . ALA A 1 82 ? -0.308 -7.601 5.721 1.00 95.12 82 ALA A N 1
ATOM 622 C CA . ALA A 1 82 ? -0.103 -8.363 6.948 1.00 95.12 82 ALA A CA 1
ATOM 623 C C . ALA A 1 82 ? 1.247 -8.018 7.591 1.00 95.12 82 ALA A C 1
ATOM 625 O O . ALA A 1 82 ? 1.283 -7.653 8.763 1.00 95.12 82 ALA A O 1
ATOM 626 N N . GLN A 1 83 ? 2.333 -8.064 6.812 1.00 94.44 83 GLN A N 1
ATOM 627 C CA . GLN A 1 83 ? 3.672 -7.745 7.310 1.00 94.44 83 GLN A CA 1
ATOM 628 C C . GLN A 1 83 ? 3.777 -6.290 7.783 1.00 94.44 83 GLN A C 1
ATOM 630 O O . GLN A 1 83 ? 4.360 -6.027 8.827 1.00 94.44 83 GLN A O 1
ATOM 635 N N . LEU A 1 84 ? 3.157 -5.352 7.060 1.00 93.94 84 LEU A N 1
ATOM 636 C CA . LEU A 1 84 ? 3.167 -3.931 7.409 1.00 93.94 84 LEU A CA 1
ATOM 637 C C . LEU A 1 84 ? 2.616 -3.663 8.821 1.00 93.94 84 LEU A C 1
ATOM 639 O O . LEU A 1 84 ? 3.124 -2.791 9.525 1.00 93.94 84 LEU A O 1
ATOM 643 N N . VAL A 1 85 ? 1.569 -4.390 9.226 1.00 94.38 85 VAL A N 1
ATOM 644 C CA . VAL A 1 85 ? 0.979 -4.269 10.568 1.00 94.38 85 VAL A CA 1
ATOM 645 C C . VAL A 1 85 ? 1.925 -4.811 11.634 1.00 94.38 85 VAL A C 1
ATOM 647 O O . VAL A 1 85 ? 2.085 -4.165 12.668 1.00 94.38 85 VAL A O 1
ATOM 650 N N . GLU A 1 86 ? 2.560 -5.958 11.387 1.00 94.44 86 GLU A N 1
ATOM 651 C CA . GLU A 1 86 ? 3.532 -6.539 12.321 1.00 94.44 86 GLU A CA 1
ATOM 652 C C . GLU A 1 86 ? 4.739 -5.611 12.506 1.00 94.44 86 GLU A C 1
ATOM 654 O O . GLU A 1 86 ? 5.067 -5.253 13.636 1.00 94.44 86 GLU A O 1
ATOM 659 N N . ASP A 1 87 ? 5.309 -5.099 11.412 1.00 93.25 87 ASP A N 1
ATOM 660 C CA . ASP A 1 87 ? 6.433 -4.157 11.455 1.00 93.25 87 ASP A CA 1
ATOM 661 C C . ASP A 1 87 ? 6.101 -2.902 12.285 1.00 93.25 87 ASP A C 1
ATOM 663 O O . ASP A 1 87 ? 6.967 -2.341 12.954 1.00 93.25 87 ASP A O 1
ATOM 667 N N . ALA A 1 88 ? 4.846 -2.433 12.258 1.00 92.25 88 ALA A N 1
ATOM 668 C CA . ALA A 1 88 ? 4.427 -1.242 13.006 1.00 92.25 88 ALA A CA 1
ATOM 669 C C . ALA A 1 88 ? 4.200 -1.498 14.492 1.00 92.25 88 ALA A C 1
ATOM 671 O O . ALA A 1 88 ? 4.240 -0.552 15.276 1.00 92.25 88 ALA A O 1
ATOM 672 N N . LYS A 1 89 ? 3.974 -2.752 14.884 1.00 88.81 89 LYS A N 1
ATOM 673 C CA . LYS A 1 89 ? 3.887 -3.155 16.292 1.00 88.81 89 LYS A CA 1
ATOM 674 C C . LYS A 1 89 ? 5.271 -3.292 16.930 1.00 88.81 89 LYS A C 1
ATOM 676 O O . LYS A 1 89 ? 5.382 -3.187 18.149 1.00 88.81 89 LYS A O 1
ATOM 681 N N . GLU A 1 90 ? 6.306 -3.510 16.119 1.00 86.56 90 GLU A N 1
ATOM 682 C CA . GLU A 1 90 ? 7.700 -3.649 16.561 1.00 86.56 90 GLU A CA 1
ATOM 683 C C . GLU A 1 90 ? 8.498 -2.326 16.573 1.00 86.56 90 GLU A C 1
ATOM 685 O O . GLU A 1 90 ? 9.606 -2.295 17.116 1.00 86.56 90 GLU A O 1
ATOM 690 N N . ALA A 1 91 ? 7.962 -1.253 15.979 1.00 76.44 91 ALA A N 1
ATOM 691 C CA . ALA A 1 91 ? 8.611 0.057 15.818 1.00 76.44 91 ALA A CA 1
ATOM 692 C C . ALA A 1 91 ? 8.406 1.010 17.009 1.00 76.44 91 ALA A C 1
ATOM 694 O O . ALA A 1 91 ? 9.372 1.746 17.329 1.00 76.44 91 ALA A O 1
#

Secondary structure (DSSP, 8-state):
---PPPHHHHHHHHHHHHHHHHHHHHHHHHHHHHHH-HHHHHHHHHHHHHHHHTT---TTSSTTS-HHHHHHHHHHHHHHHHHHHHHHHH-

pLDDT: mean 89.36, std 10.86, range [44.12, 98.38]

Foldseek 3Di:
DPPDQDPVRVVVVVVVVVVVVVVVVVLVVLLVCCVPPVPVSVVVLVVLLVCLCVLVPDVPPPVVDDSVVSNVVSVVVSVVSVVSSVVSVVD

Sequence (91 aa):
MSDDVSPDRAVMIRLRARLAVVERAAWFGFAEAMRRQPEETEAYIAAERAKCAAGFAGPKWARDLSDAERAMLGAEVDAGLAQLVEDAKEA

Radius of gyration: 17.12 Å; chains: 1; bounding box: 51×24×36 Å